Protein AF-A0A536G7E1-F1 (afdb_monomer)

Nearest PDB structures (foldseek):
  6iz2-assembly1_A  TM=8.019E-01  e=1.201E-03  Deinococcus radiodurans R1 = ATCC 13939 = DSM 20539
  3dka-assembly1_B  TM=7.300E-01  e=1.815E-03  Bacillus subtilis
  3gor-assembly2_D  TM=8.220E-01  e=5.362E-03  Geobacillus stearothermophilus
  3dka-assembly1_A  TM=7.395E-01  e=2.742E-03  Bacillus subtilis
  2qe9-assembly1_B  TM=7.451E-01  e=4.593E-03  Bacillus subtilis

Radius of gyration: 16.48 Å; Cα contacts (8 Å, |Δi|>4): 192; chains: 1; bounding box: 41×28×44 Å

Sequence (165 aa):
MNSIVDGYLDETYFALYQQLRDQLMDSLEDADLESRLGGETETLGALCREVGEIEHTYVESLRTFRQDFGYRNSEPVLELSVAALKAWYSDLDRALTAAIEALSEKDIEGRRIVRSDFDESFFSPLPKEQLDTYREALLIFYGKVSVYLKSMGKTRSKEWRDWIG

Solvent-accessible surface area (backbone atoms only — not comparable to full-atom values): 9233 Å² total; per-residue (Å²): 122,42,66,54,82,78,42,45,44,67,79,66,46,47,68,57,58,57,48,53,54,53,57,50,53,74,71,54,53,44,75,55,21,71,41,60,88,54,87,90,54,62,33,46,11,51,53,53,42,51,54,52,40,51,49,48,28,53,30,46,18,62,68,68,35,44,33,52,89,82,66,74,82,86,63,71,56,39,36,55,27,54,68,51,38,52,54,51,48,55,54,45,53,53,49,34,52,52,29,57,70,70,44,48,48,68,42,48,78,68,45,52,28,37,33,73,91,48,57,63,92,77,53,44,45,36,54,64,59,46,50,55,52,50,53,50,53,51,52,53,49,51,53,57,48,51,52,55,37,58,75,72,67,55,87,71,56,70,64,52,46,74,75,72,100

pLDDT: mean 95.42, std 4.08, range [78.0, 98.69]

Foldseek 3Di:
DQVCVVPVCVVVVLVVLLVLVVLVLVLDDLVLLQDDPDDPGDGVLVLLQLLLLVLQQLLVCLQPLEGDSPDHDPDPCSSRGSVVSVVSSVVSVVSNVVSSVPDDNCQQVPPWRAYPVDDSVPDTDHNSVSSVVSSVVSLVSLLVVVVSCVVVVGDHDPSSVVPND

Mean predicted aligned error: 3.03 Å

Secondary structure (DSSP, 8-state):
--TIIIIIHHHTTHHHHHHHHHHHHHH--GGGGG---STTPPPHHHHHHHHHHHHHHHHHHHHHSEE-TT-----GGGGT-HHHHHHHHHHHHHHHHHHHHT--HHHHHH-PPEETTS-TTT----HHHHHHHHHHHHHHHHHHHHHHHHHTT----HHHHHHT-

Structure (mmCIF, N/CA/C/O backbone):
data_AF-A0A536G7E1-F1
#
_entry.id   AF-A0A536G7E1-F1
#
loop_
_atom_site.group_PDB
_atom_site.id
_atom_site.type_symbol
_atom_site.label_atom_id
_atom_site.label_alt_id
_atom_site.label_comp_id
_atom_site.label_asym_id
_atom_site.label_entity_id
_atom_site.label_seq_id
_atom_site.pdbx_PDB_ins_code
_atom_site.Cartn_x
_atom_site.Cartn_y
_atom_site.Cartn_z
_atom_site.occupancy
_atom_site.B_iso_or_equiv
_atom_site.auth_seq_id
_atom_site.auth_comp_id
_atom_site.auth_asym_id
_atom_site.auth_atom_id
_atom_site.pdbx_PDB_model_num
ATOM 1 N N . MET A 1 1 ? 20.753 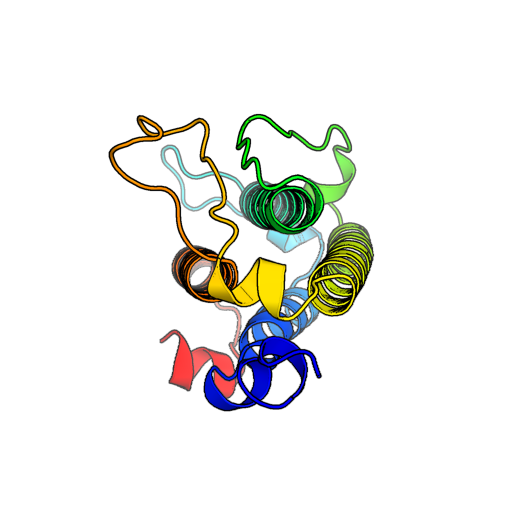-6.142 -14.560 1.00 78.00 1 MET A N 1
ATOM 2 C CA . MET A 1 1 ? 20.797 -5.693 -13.159 1.00 78.00 1 MET A CA 1
ATOM 3 C C . MET A 1 1 ? 19.629 -4.737 -13.030 1.00 78.00 1 MET A C 1
ATOM 5 O O . MET A 1 1 ? 19.464 -3.965 -13.964 1.00 78.00 1 MET A O 1
ATOM 9 N N . ASN A 1 2 ? 18.743 -4.950 -12.063 1.00 94.44 2 ASN A N 1
ATOM 10 C CA . ASN A 1 2 ? 17.479 -4.225 -11.935 1.00 94.44 2 ASN A CA 1
ATOM 11 C C . ASN A 1 2 ? 17.698 -3.175 -10.849 1.00 94.44 2 ASN A C 1
ATOM 13 O O . ASN A 1 2 ? 17.683 -3.492 -9.661 1.00 94.44 2 ASN A O 1
ATOM 17 N N . SER A 1 3 ? 17.912 -1.925 -11.255 1.00 94.75 3 SER A N 1
ATOM 18 C CA . SER A 1 3 ? 18.322 -0.863 -10.334 1.00 94.75 3 SER A CA 1
ATOM 19 C C . SER A 1 3 ? 17.280 -0.516 -9.268 1.00 94.75 3 SER A C 1
ATOM 21 O O . SER A 1 3 ? 17.598 0.221 -8.334 1.00 94.75 3 SER A O 1
ATOM 23 N N . ILE A 1 4 ? 16.047 -1.029 -9.378 1.00 94.88 4 ILE A N 1
ATOM 24 C CA . ILE A 1 4 ? 15.062 -0.932 -8.302 1.00 94.88 4 ILE A CA 1
ATOM 25 C C . ILE A 1 4 ? 15.408 -1.923 -7.186 1.00 94.88 4 ILE A C 1
ATOM 27 O O . ILE A 1 4 ? 15.549 -1.526 -6.030 1.00 94.88 4 ILE A O 1
ATOM 31 N N . VAL A 1 5 ? 15.583 -3.194 -7.547 1.00 94.31 5 VAL A N 1
ATOM 32 C CA . VAL A 1 5 ? 15.910 -4.280 -6.610 1.00 94.31 5 VAL A CA 1
ATOM 33 C C . VAL A 1 5 ? 17.298 -4.094 -5.999 1.00 94.31 5 VAL A C 1
ATOM 35 O O . VAL A 1 5 ? 17.479 -4.332 -4.811 1.00 94.31 5 VAL A O 1
ATOM 38 N N . ASP A 1 6 ? 18.269 -3.628 -6.785 1.00 90.75 6 ASP A N 1
ATOM 39 C CA . ASP A 1 6 ? 19.676 -3.576 -6.372 1.00 90.75 6 ASP A CA 1
ATOM 40 C C . ASP A 1 6 ? 20.022 -2.423 -5.405 1.00 90.75 6 ASP A C 1
ATOM 42 O O . ASP A 1 6 ? 21.161 -2.337 -4.947 1.00 90.75 6 ASP A O 1
ATOM 46 N N . GLY A 1 7 ? 19.076 -1.533 -5.079 1.00 93.31 7 GLY A N 1
ATOM 47 C CA . GLY A 1 7 ? 19.326 -0.501 -4.065 1.00 93.31 7 GLY A CA 1
ATOM 48 C C . GLY A 1 7 ? 18.190 0.484 -3.813 1.00 93.31 7 GLY A C 1
ATOM 49 O O . GLY A 1 7 ? 18.013 0.928 -2.682 1.00 93.31 7 GLY A O 1
ATOM 50 N N . TYR A 1 8 ? 17.370 0.798 -4.817 1.00 94.81 8 TYR A N 1
ATOM 51 C CA . TYR A 1 8 ? 16.334 1.827 -4.668 1.00 94.81 8 TYR A CA 1
ATOM 52 C C . TYR A 1 8 ? 15.307 1.499 -3.572 1.00 94.81 8 TYR A C 1
ATOM 54 O O . TYR A 1 8 ? 14.913 2.390 -2.821 1.00 94.81 8 TYR A O 1
ATOM 62 N N . LEU A 1 9 ? 14.872 0.237 -3.450 1.00 94.50 9 LEU A N 1
ATOM 63 C CA . LEU A 1 9 ? 13.919 -0.167 -2.403 1.00 94.50 9 LEU A CA 1
ATOM 64 C C . LEU A 1 9 ? 14.477 0.062 -0.991 1.00 94.50 9 LEU A C 1
ATOM 66 O O . LEU A 1 9 ? 13.742 0.514 -0.111 1.00 94.50 9 LEU A O 1
ATOM 70 N N . ASP A 1 10 ? 15.771 -0.189 -0.794 1.00 94.75 10 ASP A N 1
ATOM 71 C CA . ASP A 1 10 ? 16.453 0.035 0.482 1.00 94.75 10 ASP A CA 1
ATOM 72 C C . ASP A 1 10 ? 16.638 1.533 0.756 1.00 94.75 10 ASP A C 1
ATOM 74 O O . ASP A 1 10 ? 16.298 2.014 1.838 1.00 94.75 10 ASP A O 1
ATOM 78 N N . GLU A 1 11 ? 17.107 2.296 -0.237 1.00 95.12 11 GLU A N 1
ATOM 79 C CA . GLU A 1 11 ? 17.309 3.751 -0.143 1.00 95.12 11 GLU A CA 1
ATOM 80 C C . GLU A 1 11 ? 16.014 4.506 0.181 1.00 95.12 11 GLU A C 1
ATOM 82 O O . GLU A 1 11 ? 16.026 5.533 0.863 1.00 95.12 11 GLU A O 1
ATOM 87 N N . THR A 1 12 ? 14.887 3.987 -0.303 1.00 93.19 12 THR A N 1
ATOM 88 C CA . THR A 1 12 ? 13.556 4.568 -0.102 1.00 93.19 12 THR A CA 1
ATOM 89 C C . THR A 1 12 ? 12.806 3.989 1.090 1.00 93.19 12 THR A C 1
ATOM 91 O O . THR A 1 12 ? 11.680 4.428 1.344 1.00 93.19 12 THR A O 1
ATOM 94 N N . TYR A 1 13 ? 13.414 3.053 1.831 1.00 93.75 13 TYR A N 1
ATOM 95 C CA . TYR A 1 13 ? 12.807 2.338 2.957 1.00 93.75 13 TYR A CA 1
ATOM 96 C C . TYR A 1 13 ? 11.479 1.660 2.594 1.00 93.75 13 TYR A C 1
ATOM 98 O O . TYR A 1 13 ? 10.581 1.550 3.429 1.00 93.75 13 TYR A O 1
ATOM 106 N N . PHE A 1 14 ? 11.329 1.223 1.344 1.00 93.69 14 PHE A N 1
ATOM 107 C CA . PHE A 1 14 ? 10.045 0.824 0.773 1.00 93.69 14 PHE A CA 1
ATOM 108 C C . PHE A 1 14 ? 9.354 -0.278 1.588 1.00 93.69 14 PHE A C 1
ATOM 110 O O . PHE A 1 14 ? 8.198 -0.134 1.989 1.00 93.69 14 PHE A O 1
ATOM 117 N N . ALA A 1 15 ? 10.098 -1.333 1.928 1.00 92.75 15 ALA A N 1
ATOM 118 C CA . ALA A 1 15 ? 9.591 -2.455 2.716 1.00 92.75 15 ALA A CA 1
ATOM 119 C C . ALA A 1 15 ? 9.128 -2.043 4.127 1.00 92.75 15 ALA A C 1
ATOM 121 O O . ALA A 1 15 ? 8.216 -2.657 4.680 1.00 92.75 15 ALA A O 1
ATOM 122 N N . LEU A 1 16 ? 9.699 -0.978 4.709 1.00 93.56 16 LEU A N 1
ATOM 123 C CA . LEU A 1 16 ? 9.263 -0.483 6.019 1.00 93.56 16 LEU A CA 1
ATOM 124 C C . LEU A 1 16 ? 7.860 0.125 5.952 1.00 93.56 16 LEU A C 1
ATOM 126 O O . LEU A 1 16 ? 7.101 0.008 6.913 1.00 93.56 16 LEU A O 1
ATOM 130 N N . TYR A 1 17 ? 7.469 0.714 4.818 1.00 93.31 17 TYR A N 1
ATOM 131 C CA . TYR A 1 17 ? 6.099 1.189 4.642 1.00 93.31 17 TYR A CA 1
ATOM 132 C C . TYR A 1 17 ? 5.110 0.031 4.587 1.00 93.31 17 TYR A C 1
ATOM 134 O O . TYR A 1 17 ? 4.086 0.124 5.251 1.00 93.31 17 TYR A O 1
ATOM 142 N N . GLN A 1 18 ? 5.405 -1.070 3.892 1.00 93.25 18 GLN A N 1
ATOM 143 C CA . GLN A 1 18 ? 4.554 -2.272 3.924 1.00 93.25 18 GLN A CA 1
ATOM 144 C C . GLN A 1 18 ? 4.487 -2.869 5.339 1.00 93.25 18 GLN A C 1
ATOM 146 O O . GLN A 1 18 ? 3.404 -3.174 5.836 1.00 93.25 18 GLN A O 1
ATOM 151 N N . GLN A 1 19 ? 5.612 -2.891 6.058 1.00 94.75 19 GLN A N 1
ATOM 152 C CA . GLN A 1 19 ? 5.655 -3.354 7.445 1.00 94.75 19 GLN A CA 1
ATOM 153 C C . GLN A 1 19 ? 4.764 -2.522 8.387 1.00 94.75 19 GLN A C 1
ATOM 155 O O . GLN A 1 19 ? 4.195 -3.066 9.334 1.00 94.75 19 GLN A O 1
ATOM 160 N N . LEU A 1 20 ? 4.599 -1.212 8.155 1.00 95.88 20 LEU A N 1
ATOM 161 C CA . LEU A 1 20 ? 3.657 -0.403 8.938 1.00 95.88 20 LEU A CA 1
ATOM 162 C C . LEU A 1 20 ? 2.213 -0.903 8.772 1.00 95.88 20 LEU A C 1
ATOM 164 O O . LEU A 1 20 ? 1.476 -0.933 9.759 1.00 95.88 20 LEU A O 1
ATOM 168 N N . ARG A 1 21 ? 1.811 -1.351 7.575 1.00 95.81 21 ARG A N 1
ATOM 169 C CA . ARG A 1 21 ? 0.490 -1.960 7.348 1.00 95.81 21 ARG A CA 1
ATOM 170 C C . ARG A 1 21 ? 0.339 -3.284 8.090 1.00 95.81 21 ARG A C 1
ATOM 172 O O . ARG A 1 21 ? -0.712 -3.507 8.684 1.00 95.81 21 ARG A O 1
ATOM 179 N N . ASP A 1 22 ? 1.379 -4.110 8.138 1.00 95.50 22 ASP A N 1
ATOM 180 C CA . ASP A 1 22 ? 1.355 -5.355 8.916 1.00 95.50 22 ASP A CA 1
ATOM 181 C C . ASP A 1 22 ? 1.191 -5.082 10.415 1.00 95.50 22 ASP A C 1
ATOM 183 O O . ASP A 1 22 ? 0.313 -5.654 11.060 1.00 95.50 22 ASP A O 1
ATOM 187 N N . GLN A 1 23 ? 1.963 -4.131 10.956 1.00 95.44 23 GLN A N 1
ATOM 188 C CA . GLN A 1 23 ? 1.843 -3.703 12.355 1.00 95.44 23 GLN A CA 1
ATOM 189 C C . GLN A 1 23 ? 0.446 -3.164 12.678 1.00 95.44 23 GLN A C 1
ATOM 191 O O . GLN A 1 23 ? -0.065 -3.382 13.777 1.00 95.44 23 GLN A O 1
ATOM 196 N N . LEU A 1 24 ? -0.172 -2.450 11.732 1.00 95.56 24 LEU A N 1
ATOM 197 C CA . LEU A 1 24 ? -1.555 -2.016 11.865 1.00 95.56 24 LEU A CA 1
ATOM 198 C C . LEU A 1 24 ? -2.483 -3.222 11.961 1.00 95.56 24 LEU A C 1
ATOM 200 O O . LEU A 1 24 ? -3.241 -3.299 12.923 1.00 95.56 24 LEU A O 1
ATOM 204 N N . MET A 1 25 ? -2.418 -4.155 11.010 1.00 97.00 25 MET A N 1
ATOM 205 C CA . MET A 1 25 ? -3.288 -5.334 11.007 1.00 97.00 25 MET A CA 1
ATOM 206 C C . MET A 1 25 ? -3.130 -6.172 12.280 1.00 97.00 25 MET A C 1
ATOM 208 O O . MET A 1 25 ? -4.122 -6.658 12.806 1.00 97.00 25 MET A O 1
ATOM 212 N N . ASP A 1 26 ? -1.919 -6.282 12.826 1.00 95.62 26 ASP A N 1
ATOM 213 C CA . ASP A 1 26 ? -1.662 -6.977 14.095 1.00 95.62 26 ASP A CA 1
ATOM 214 C C . ASP A 1 26 ? -2.276 -6.284 15.326 1.00 95.62 26 ASP A C 1
ATOM 216 O O . ASP A 1 26 ? -2.426 -6.909 16.376 1.00 95.62 26 ASP A O 1
ATOM 220 N N . SER A 1 27 ? -2.632 -5.000 15.220 1.00 94.56 27 SER A N 1
ATOM 221 C CA . SER A 1 27 ? -3.252 -4.222 16.305 1.00 94.56 27 SER A CA 1
ATOM 222 C C . SER A 1 27 ? -4.787 -4.197 16.268 1.00 94.56 27 SER A C 1
ATOM 224 O O . SER A 1 27 ? -5.425 -3.733 17.226 1.00 94.56 27 SER A O 1
ATOM 226 N N . LEU A 1 28 ? -5.374 -4.663 15.162 1.00 97.25 28 LEU A N 1
ATOM 227 C CA . LEU A 1 28 ? -6.811 -4.637 14.917 1.00 97.25 28 LEU A CA 1
ATOM 228 C C . LEU A 1 28 ? -7.465 -5.9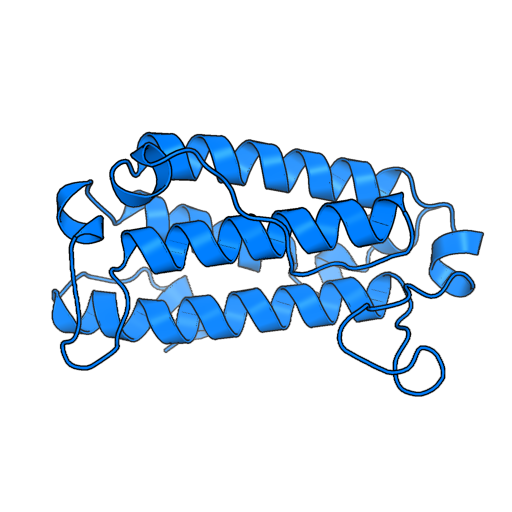82 15.237 1.00 97.25 28 LEU A C 1
ATOM 230 O O . LEU A 1 28 ? -6.894 -7.053 15.048 1.00 97.25 28 LEU A O 1
ATOM 234 N N . GLU A 1 29 ? -8.712 -5.894 15.670 1.00 97.94 29 GLU A N 1
ATOM 235 C CA . GLU A 1 29 ? -9.674 -6.986 15.752 1.00 97.94 29 GLU A CA 1
ATOM 236 C C . GLU A 1 29 ? -10.757 -6.771 14.684 1.00 97.94 29 GLU A C 1
ATOM 238 O O . GLU A 1 29 ? -10.978 -5.643 14.241 1.00 97.94 29 GLU A O 1
ATOM 243 N N . ASP A 1 30 ? -11.478 -7.825 14.291 1.00 98.62 30 ASP A N 1
ATOM 244 C CA . ASP A 1 30 ? -12.528 -7.726 13.260 1.00 98.62 30 ASP A CA 1
ATOM 245 C C . ASP A 1 30 ? -13.587 -6.658 13.604 1.00 98.62 30 ASP A C 1
ATOM 247 O O . ASP A 1 30 ? -14.034 -5.919 12.730 1.00 98.62 30 ASP A O 1
ATOM 251 N N . ALA A 1 31 ? -13.922 -6.499 14.890 1.00 98.12 31 ALA A N 1
ATOM 252 C CA . ALA A 1 31 ? -14.862 -5.476 15.356 1.00 98.12 31 ALA A CA 1
ATOM 253 C C . ALA A 1 31 ? -14.365 -4.034 15.133 1.00 98.12 31 ALA A C 1
ATOM 255 O O . ALA A 1 31 ? -15.176 -3.123 14.971 1.00 98.12 31 ALA A O 1
ATOM 256 N N . ASP A 1 32 ? -13.048 -3.805 15.092 1.00 98.25 32 ASP A N 1
ATOM 257 C CA . ASP A 1 32 ? -12.498 -2.471 14.836 1.00 98.25 32 ASP A CA 1
ATOM 258 C C . ASP A 1 32 ? -12.787 -2.016 13.399 1.00 98.25 32 ASP A C 1
ATOM 260 O O . ASP A 1 32 ? -12.901 -0.813 13.151 1.00 98.25 32 ASP A O 1
ATOM 264 N N . LEU A 1 33 ? -12.937 -2.955 12.456 1.00 98.44 33 LEU A N 1
ATOM 265 C CA . LEU A 1 33 ? -13.173 -2.662 11.041 1.00 98.44 33 LEU A CA 1
ATOM 266 C C . LEU A 1 33 ? -14.523 -1.974 10.802 1.00 98.44 33 LEU A C 1
ATOM 268 O O . LEU A 1 33 ? -14.644 -1.187 9.865 1.00 98.44 33 LEU A O 1
ATOM 272 N N . GLU A 1 34 ? -15.505 -2.182 11.680 1.00 97.31 34 GLU A N 1
ATOM 273 C CA . GLU A 1 34 ? -16.814 -1.516 11.620 1.00 97.31 34 GLU A CA 1
ATOM 274 C C . GLU A 1 34 ? -16.764 -0.047 12.082 1.00 97.31 34 GLU A C 1
ATOM 276 O O . GLU A 1 34 ? -17.726 0.705 11.897 1.00 97.31 34 GLU A O 1
ATOM 281 N N . SER A 1 35 ? -15.646 0.389 12.672 1.00 97.44 35 SER A N 1
ATOM 282 C CA . SER A 1 35 ? -15.505 1.735 13.226 1.00 97.44 35 SER A CA 1
ATOM 283 C C . SER A 1 35 ? -15.667 2.814 12.164 1.00 97.44 35 SER A C 1
ATOM 285 O O . SER A 1 35 ? -15.087 2.738 11.081 1.00 97.44 35 SER A O 1
ATOM 287 N N . ARG A 1 36 ? -16.403 3.873 12.518 1.00 96.56 36 ARG A N 1
ATOM 288 C CA . ARG A 1 36 ? -16.668 5.047 11.678 1.00 96.56 36 ARG A CA 1
ATOM 289 C C . ARG A 1 36 ? -16.494 6.322 12.498 1.00 96.56 36 ARG A C 1
ATOM 291 O O . ARG A 1 36 ? -16.943 6.391 13.638 1.00 96.56 36 ARG A O 1
ATOM 298 N N . LEU A 1 37 ? -15.905 7.357 11.903 1.00 94.62 37 LEU A N 1
ATOM 299 C CA . LEU A 1 37 ? -15.649 8.642 12.571 1.00 94.62 37 LEU A CA 1
ATOM 300 C C . LEU A 1 37 ? -16.823 9.637 12.465 1.00 94.62 37 LEU A C 1
ATOM 302 O O . LEU A 1 37 ? -16.705 10.792 12.870 1.00 94.62 37 LEU A O 1
ATOM 306 N N . GLY A 1 38 ? -17.965 9.192 11.931 1.00 91.06 38 GLY A N 1
ATOM 307 C CA . GLY A 1 38 ? -19.133 10.026 11.639 1.00 91.06 38 GLY A CA 1
ATOM 308 C C . GLY A 1 38 ? -19.022 10.782 10.309 1.00 91.06 38 GLY A C 1
ATOM 309 O O . GLY A 1 38 ? -18.035 10.666 9.583 1.00 91.06 38 GLY A O 1
ATOM 310 N N . GLY A 1 39 ? -20.061 11.544 9.960 1.00 91.00 39 GLY A N 1
ATOM 311 C CA . GLY A 1 39 ? -20.143 12.230 8.665 1.00 91.00 39 GLY A CA 1
ATOM 312 C C . GLY A 1 39 ? -20.090 11.260 7.478 1.00 91.00 39 GLY A C 1
ATOM 313 O O . GLY A 1 39 ? -20.608 10.148 7.553 1.00 91.00 39 GLY A O 1
ATOM 314 N N . GLU A 1 40 ? -19.436 11.681 6.398 1.00 91.56 40 GLU A N 1
ATOM 315 C CA . GLU A 1 40 ? -19.251 10.888 5.172 1.00 91.56 40 GLU A CA 1
ATOM 316 C C . GLU A 1 40 ? -18.030 9.953 5.235 1.00 91.56 40 GLU A C 1
ATOM 318 O O . GLU A 1 40 ? -17.616 9.410 4.220 1.00 91.56 40 GLU A O 1
ATOM 323 N N . THR A 1 41 ? -17.425 9.752 6.412 1.00 94.06 41 THR A N 1
ATOM 324 C CA . THR A 1 41 ? -16.261 8.858 6.535 1.00 94.06 41 THR A CA 1
ATOM 325 C C . THR A 1 41 ? -16.647 7.414 6.247 1.00 94.06 41 THR A C 1
ATOM 327 O O . THR A 1 41 ? -17.740 6.987 6.609 1.00 94.06 41 THR A O 1
ATOM 330 N N . GLU A 1 42 ? -15.769 6.653 5.609 1.00 95.12 42 GLU A N 1
ATOM 331 C CA . GLU A 1 42 ? -15.966 5.216 5.417 1.00 95.12 42 GLU A CA 1
ATOM 332 C C . GLU A 1 42 ? -15.738 4.445 6.728 1.00 95.12 42 GLU A C 1
ATOM 334 O O . GLU A 1 42 ? -15.284 5.004 7.735 1.00 95.12 42 GLU A O 1
ATOM 339 N N . THR A 1 43 ? -16.065 3.156 6.749 1.00 97.94 43 THR A N 1
ATOM 340 C CA . THR A 1 43 ? -15.614 2.282 7.842 1.00 97.94 43 THR A CA 1
ATOM 341 C C . THR A 1 43 ? -14.096 2.077 7.760 1.00 97.94 43 THR A C 1
ATOM 343 O O . THR A 1 43 ? -13.488 2.259 6.700 1.00 97.94 43 THR A O 1
ATOM 346 N N . LEU A 1 44 ? -13.456 1.690 8.867 1.00 98.38 44 LEU A N 1
ATOM 347 C CA . LEU A 1 44 ? -12.032 1.336 8.844 1.00 98.38 44 LEU A CA 1
ATOM 348 C C . LEU A 1 44 ? -11.768 0.165 7.881 1.00 98.38 44 LEU A C 1
ATOM 350 O O . LEU A 1 44 ? -10.794 0.200 7.134 1.00 98.38 44 LEU A O 1
ATOM 354 N N . GLY A 1 45 ? -12.661 -0.826 7.845 1.00 98.38 45 GLY A N 1
ATOM 355 C CA . GLY A 1 45 ? -12.600 -1.956 6.918 1.00 98.38 45 GLY A CA 1
ATOM 356 C C . GLY A 1 45 ? -12.675 -1.539 5.451 1.00 98.38 45 GLY A C 1
ATOM 357 O O . GLY A 1 45 ? -11.856 -1.988 4.651 1.00 98.38 45 GLY A O 1
ATOM 358 N N . ALA A 1 46 ? -13.586 -0.630 5.097 1.00 98.12 46 ALA A N 1
ATOM 359 C CA . ALA A 1 46 ? -13.680 -0.081 3.745 1.00 98.12 46 ALA A CA 1
ATOM 360 C C . ALA A 1 46 ? -12.412 0.688 3.348 1.00 98.12 46 ALA A C 1
ATOM 362 O O . ALA A 1 46 ? -11.905 0.502 2.242 1.00 98.12 46 ALA A O 1
ATOM 363 N N . LEU A 1 47 ? -11.847 1.479 4.268 1.00 97.88 47 LEU A N 1
ATOM 364 C CA . LEU A 1 47 ? -10.584 2.185 4.047 1.00 97.88 47 LEU A CA 1
ATOM 365 C C . LEU A 1 47 ? -9.401 1.214 3.868 1.00 97.88 47 LEU A C 1
ATOM 367 O O . LEU A 1 47 ? -8.517 1.452 3.046 1.00 97.88 47 LEU A O 1
ATOM 371 N N . CYS A 1 48 ? -9.376 0.110 4.617 1.00 98.50 48 CYS A N 1
ATOM 372 C CA . CYS A 1 48 ? -8.412 -0.966 4.410 1.00 98.50 48 CYS A CA 1
ATOM 373 C C . CYS A 1 48 ? -8.603 -1.627 3.037 1.00 98.50 48 CYS A C 1
ATOM 375 O O . CYS A 1 48 ? -7.641 -1.779 2.288 1.00 98.50 48 CYS A O 1
ATOM 377 N N . ARG A 1 49 ? -9.836 -1.946 2.630 1.00 98.56 49 ARG A N 1
ATOM 378 C CA . ARG A 1 49 ? -10.054 -2.488 1.284 1.00 98.56 49 ARG A CA 1
ATOM 379 C C . ARG A 1 49 ? -9.550 -1.527 0.201 1.00 98.56 49 ARG A C 1
ATOM 381 O O . ARG A 1 49 ? -8.854 -1.967 -0.710 1.00 98.56 49 ARG A O 1
ATOM 388 N N . GLU A 1 50 ? -9.842 -0.233 0.331 1.00 98.12 50 GLU A N 1
ATOM 389 C CA . GLU A 1 50 ? -9.405 0.812 -0.606 1.00 98.12 50 GLU A CA 1
ATOM 390 C C . GLU A 1 50 ? -7.883 0.793 -0.816 1.00 98.12 50 GLU A C 1
ATOM 392 O O . GLU A 1 50 ? -7.432 0.815 -1.959 1.00 98.12 50 GLU A O 1
ATOM 397 N N . VAL A 1 51 ? -7.068 0.689 0.246 1.00 98.19 51 VAL A N 1
ATOM 398 C CA . VAL A 1 51 ? -5.603 0.676 0.070 1.00 98.19 51 VAL A CA 1
ATOM 399 C C . VAL A 1 51 ? -5.102 -0.586 -0.642 1.00 98.19 51 VAL A C 1
ATOM 401 O O . VAL A 1 51 ? -4.139 -0.507 -1.403 1.00 98.19 51 VAL A O 1
ATOM 404 N N . GLY A 1 52 ? -5.768 -1.731 -0.462 1.00 98.38 52 GLY A N 1
ATOM 405 C CA . GLY A 1 52 ? -5.455 -2.952 -1.214 1.00 98.38 52 GLY A CA 1
ATOM 406 C C . GLY A 1 52 ? -5.842 -2.849 -2.692 1.00 98.38 52 GLY A C 1
ATOM 407 O O . GLY A 1 52 ? -5.093 -3.283 -3.566 1.00 98.38 52 GLY A O 1
ATOM 408 N N . GLU A 1 53 ? -6.971 -2.206 -3.002 1.00 98.56 53 GLU A N 1
ATOM 409 C CA . GLU A 1 53 ? -7.349 -1.905 -4.388 1.00 98.56 53 GLU A CA 1
ATOM 410 C C . GLU A 1 53 ? -6.340 -0.954 -5.031 1.00 98.56 53 GLU A C 1
ATOM 412 O O . GLU A 1 53 ? -5.914 -1.185 -6.160 1.00 98.56 53 GLU A O 1
ATOM 417 N N . ILE A 1 54 ? -5.908 0.077 -4.299 1.00 98.06 54 ILE A N 1
ATOM 418 C CA . ILE A 1 54 ? -4.854 0.989 -4.743 1.00 98.06 54 ILE A CA 1
ATOM 419 C C . ILE A 1 54 ? -3.579 0.198 -5.047 1.00 98.06 54 ILE A C 1
ATOM 421 O O . ILE A 1 54 ? -3.067 0.305 -6.158 1.00 98.06 54 ILE A O 1
ATOM 425 N N . GLU A 1 55 ? -3.089 -0.638 -4.133 1.00 98.44 55 GLU A N 1
ATOM 426 C CA . GLU A 1 55 ? -1.896 -1.454 -4.381 1.00 98.44 55 GLU A CA 1
ATOM 427 C C . GLU A 1 55 ? -2.037 -2.346 -5.618 1.00 98.44 55 GLU A C 1
ATOM 429 O O . GLU A 1 55 ? -1.146 -2.337 -6.468 1.00 98.44 55 GLU A O 1
ATOM 434 N N . HIS A 1 56 ? -3.167 -3.042 -5.783 1.00 98.56 56 HIS A N 1
ATOM 435 C CA . HIS A 1 56 ? -3.443 -3.835 -6.986 1.00 98.56 56 HIS A CA 1
ATOM 436 C C . HIS A 1 56 ? -3.233 -3.005 -8.256 1.00 98.56 56 HIS A C 1
ATOM 438 O O . HIS A 1 56 ? -2.605 -3.449 -9.218 1.00 98.56 56 HIS A O 1
ATOM 444 N N . THR A 1 57 ? -3.747 -1.778 -8.268 1.00 97.81 57 THR A N 1
ATOM 445 C CA . THR A 1 57 ? -3.646 -0.910 -9.441 1.00 97.81 57 THR A CA 1
ATOM 446 C C . THR A 1 57 ? -2.184 -0.533 -9.740 1.00 97.81 57 THR A C 1
ATOM 448 O O . THR A 1 57 ? -1.784 -0.526 -10.905 1.00 97.81 57 THR A O 1
ATOM 451 N N . TYR A 1 58 ? -1.353 -0.335 -8.708 1.00 98.19 58 TYR A N 1
ATOM 452 C CA . TYR A 1 58 ? 0.086 -0.099 -8.860 1.00 98.19 58 TYR A CA 1
ATOM 453 C C . TYR A 1 58 ? 0.842 -1.344 -9.343 1.00 98.19 58 TYR A C 1
ATOM 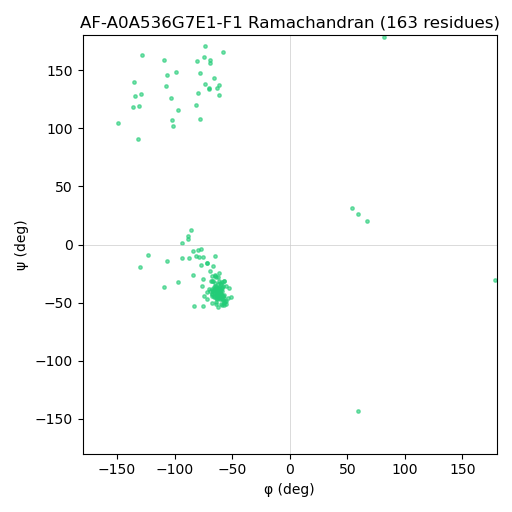455 O O . TYR A 1 58 ? 1.687 -1.219 -10.234 1.00 98.19 58 TYR A O 1
ATOM 463 N N . VAL A 1 59 ? 0.505 -2.538 -8.842 1.00 98.69 59 VAL A N 1
ATOM 464 C CA . VAL A 1 59 ? 1.044 -3.817 -9.344 1.00 98.69 59 VAL A CA 1
ATOM 465 C C . VAL A 1 59 ? 0.801 -3.947 -10.847 1.00 98.69 59 VAL A C 1
ATOM 467 O O . VAL A 1 59 ? 1.732 -4.184 -11.621 1.00 98.69 59 VAL A O 1
ATOM 470 N N . GLU A 1 60 ? -0.443 -3.746 -11.278 1.00 98.44 60 GLU A N 1
ATOM 471 C CA . GLU A 1 60 ? -0.815 -3.850 -12.689 1.00 98.44 60 GLU A CA 1
ATOM 472 C C . GLU A 1 60 ? -0.168 -2.755 -13.541 1.00 98.44 60 GLU A C 1
ATOM 474 O O . GLU A 1 60 ? 0.201 -3.006 -14.693 1.00 98.44 60 GLU A O 1
ATOM 479 N N . SER A 1 61 ? 0.073 -1.571 -12.973 1.00 98.06 61 SER A N 1
ATOM 480 C CA . SER A 1 61 ? 0.767 -0.492 -13.676 1.00 98.06 61 SER A CA 1
ATOM 481 C C . SER A 1 61 ? 2.208 -0.835 -14.035 1.00 98.06 61 SER A C 1
ATOM 483 O O . SER A 1 61 ? 2.650 -0.504 -15.132 1.00 98.06 61 SER A O 1
ATOM 485 N N . LEU A 1 62 ? 2.921 -1.566 -13.176 1.00 98.38 62 LEU A N 1
ATOM 486 C CA . LEU A 1 62 ? 4.293 -1.999 -13.454 1.00 98.38 62 LEU A CA 1
ATOM 487 C C . LEU A 1 62 ? 4.333 -3.152 -14.464 1.00 98.38 62 LEU A C 1
ATOM 489 O O . LEU A 1 62 ? 5.272 -3.261 -15.248 1.00 98.38 62 LEU A O 1
ATOM 493 N N . ARG A 1 63 ? 3.290 -3.989 -14.498 1.00 98.31 63 ARG A N 1
ATOM 494 C CA . ARG A 1 63 ? 3.165 -5.090 -15.468 1.00 98.31 63 ARG A CA 1
ATOM 495 C C . ARG A 1 63 ? 2.804 -4.598 -16.864 1.00 98.31 63 ARG A C 1
ATOM 497 O O . ARG A 1 63 ? 3.343 -5.072 -17.864 1.00 98.31 63 ARG A O 1
ATOM 504 N N . THR A 1 64 ? 1.857 -3.670 -16.940 1.00 97.69 64 THR A N 1
ATOM 505 C CA . THR A 1 64 ? 1.206 -3.282 -18.199 1.00 97.69 64 THR A CA 1
ATOM 506 C C . THR A 1 64 ? 1.645 -1.914 -18.711 1.00 97.69 64 THR A C 1
ATOM 508 O O . THR A 1 64 ? 1.422 -1.603 -19.882 1.00 97.69 64 THR A O 1
ATOM 511 N N . PHE A 1 65 ? 2.301 -1.110 -17.868 1.00 97.31 65 PHE A N 1
ATOM 512 C CA . PHE A 1 65 ? 2.607 0.303 -18.106 1.00 97.31 65 PHE A CA 1
ATOM 513 C C . PHE A 1 65 ? 1.355 1.156 -18.325 1.00 97.31 65 PHE A C 1
ATOM 515 O O . PHE A 1 65 ? 1.400 2.197 -18.985 1.00 97.31 65 PHE A O 1
ATOM 522 N N . ARG A 1 66 ? 0.228 0.706 -17.761 1.00 95.81 66 ARG A N 1
ATOM 523 C CA . ARG A 1 66 ? -1.041 1.424 -17.713 1.00 95.81 66 ARG A CA 1
ATOM 524 C C . ARG A 1 66 ? -1.626 1.330 -16.310 1.00 95.81 66 ARG A C 1
ATOM 526 O O . ARG A 1 66 ? -1.773 0.244 -15.764 1.00 95.81 66 ARG A O 1
ATOM 533 N N . GLN A 1 67 ? -1.963 2.473 -15.742 1.00 95.94 67 GLN A N 1
ATOM 534 C CA . GLN A 1 67 ? -2.571 2.595 -14.426 1.00 95.94 67 GLN A CA 1
ATOM 535 C C . GLN A 1 67 ? -4.066 2.886 -14.594 1.00 95.94 67 GLN A C 1
ATOM 537 O O . GLN A 1 67 ? -4.431 3.851 -15.269 1.00 95.94 67 GLN A O 1
ATOM 542 N N . ASP A 1 68 ? -4.904 2.066 -13.963 1.00 93.31 68 ASP A N 1
ATOM 543 C CA . ASP A 1 68 ? -6.363 2.199 -13.941 1.00 93.31 68 ASP A CA 1
ATOM 544 C C . ASP A 1 68 ? -6.862 2.084 -12.497 1.00 93.31 68 ASP A C 1
ATOM 546 O O . ASP A 1 68 ? -6.660 1.057 -11.857 1.00 93.31 68 ASP A O 1
ATOM 550 N N . PHE A 1 69 ? -7.511 3.134 -11.985 1.00 93.50 69 PHE A N 1
ATOM 551 C CA . PHE A 1 69 ? -8.061 3.199 -10.620 1.00 93.50 69 PHE A CA 1
ATOM 552 C C . PHE A 1 69 ? -9.501 2.659 -10.496 1.00 93.50 69 PHE A C 1
ATOM 554 O O . PHE A 1 69 ? -10.118 2.760 -9.429 1.00 93.50 69 PHE A O 1
ATOM 561 N N . GLY A 1 70 ? -10.057 2.111 -11.580 1.00 94.62 70 GLY A N 1
ATOM 562 C CA . GLY A 1 70 ? -11.406 1.549 -11.642 1.00 94.62 70 GLY A CA 1
ATOM 563 C C . GLY A 1 70 ? -11.550 0.150 -11.038 1.00 94.62 70 GLY A C 1
ATOM 564 O O . GLY A 1 70 ? -12.678 -0.303 -10.851 1.00 94.62 70 GLY A O 1
ATOM 565 N N . TYR A 1 71 ? -10.446 -0.534 -10.717 1.00 95.81 71 TYR A N 1
ATOM 566 C CA . TYR A 1 71 ? -10.489 -1.854 -10.084 1.00 95.81 71 TYR A CA 1
ATOM 567 C C . TYR A 1 71 ? -11.185 -1.799 -8.719 1.00 95.81 71 TYR A C 1
ATOM 569 O O . TYR A 1 71 ? -10.811 -1.007 -7.858 1.00 95.81 71 TYR A O 1
ATOM 577 N N . ARG A 1 72 ? -12.168 -2.681 -8.515 1.00 97.06 72 ARG A N 1
ATOM 578 C CA . ARG A 1 72 ? -12.861 -2.873 -7.238 1.00 97.06 72 ARG A CA 1
ATOM 579 C C . ARG A 1 72 ? -12.859 -4.348 -6.877 1.00 97.06 72 ARG A C 1
ATOM 581 O O . ARG A 1 72 ? -13.251 -5.177 -7.701 1.00 97.06 72 ARG A O 1
ATOM 588 N N . ASN A 1 73 ? -12.447 -4.673 -5.657 1.00 96.62 73 ASN A N 1
ATOM 589 C CA . ASN A 1 73 ? -12.527 -6.038 -5.163 1.00 96.62 73 ASN A CA 1
ATOM 590 C C . ASN A 1 73 ? -13.959 -6.311 -4.675 1.00 96.62 73 ASN A C 1
ATOM 592 O O . ASN A 1 73 ? -14.473 -5.634 -3.785 1.00 96.62 73 ASN A O 1
ATOM 596 N N . SER A 1 74 ? -14.621 -7.301 -5.277 1.00 94.81 74 SER A N 1
ATOM 597 C CA . SER A 1 74 ? -16.016 -7.634 -4.980 1.00 94.81 74 SER A CA 1
ATOM 598 C C . SER A 1 74 ? -16.207 -8.456 -3.705 1.00 94.81 74 SER A C 1
ATOM 600 O O . SER A 1 74 ? -17.348 -8.758 -3.364 1.00 94.81 74 SER A O 1
ATOM 602 N N . GLU A 1 75 ? -15.134 -8.876 -3.031 1.00 96.44 75 GLU A N 1
ATOM 603 C CA . GLU A 1 75 ? -15.218 -9.717 -1.839 1.00 96.44 75 GLU A CA 1
ATOM 604 C C . GLU A 1 75 ? -15.606 -8.893 -0.599 1.00 96.44 75 GLU A C 1
ATOM 606 O O . GLU A 1 75 ? -14.784 -8.141 -0.067 1.00 96.44 75 GLU A O 1
ATOM 611 N N . PRO A 1 76 ? -16.839 -9.040 -0.074 1.00 94.31 76 PRO A N 1
ATOM 612 C CA . PRO A 1 76 ? -17.297 -8.229 1.055 1.00 94.31 76 PRO A CA 1
ATOM 613 C C . PRO A 1 76 ? -16.574 -8.580 2.361 1.00 94.31 76 PRO A C 1
ATOM 615 O O . PRO A 1 76 ? -16.499 -7.755 3.265 1.00 94.31 76 PRO A O 1
ATOM 618 N N . VAL A 1 77 ? -16.015 -9.794 2.463 1.00 97.19 77 VAL A N 1
ATOM 619 C CA . VAL A 1 77 ? -15.288 -10.263 3.654 1.00 97.19 77 VAL A CA 1
ATOM 620 C C . VAL A 1 77 ? -14.056 -9.410 3.965 1.00 97.19 77 VAL A C 1
ATOM 622 O O . VAL A 1 77 ? -13.655 -9.329 5.122 1.00 97.19 77 VAL A O 1
ATOM 625 N N . LEU A 1 78 ? -13.487 -8.730 2.964 1.00 97.75 78 LEU A N 1
ATOM 626 C CA . LEU A 1 78 ? -12.325 -7.860 3.147 1.00 97.75 78 LEU A CA 1
ATOM 627 C C . LEU A 1 78 ? -12.621 -6.663 4.052 1.00 97.75 78 LEU A C 1
ATOM 629 O O . LEU A 1 78 ? -11.728 -6.190 4.737 1.00 97.75 78 LEU A O 1
ATOM 633 N N . GLU A 1 79 ? -13.863 -6.187 4.116 1.00 97.81 79 GLU A N 1
ATOM 634 C CA . GLU A 1 79 ? -14.215 -5.109 5.048 1.00 97.81 79 GLU A CA 1
ATOM 635 C C . GLU A 1 79 ? -14.472 -5.608 6.477 1.00 97.81 79 GLU A C 1
ATOM 637 O O . GLU A 1 79 ? -14.620 -4.796 7.383 1.00 97.81 79 GLU A O 1
ATOM 642 N N . LEU A 1 80 ? -14.552 -6.927 6.681 1.00 98.25 80 LEU A N 1
ATOM 643 C CA . LEU A 1 80 ? -15.069 -7.536 7.911 1.00 98.25 80 LEU A CA 1
ATOM 644 C C . LEU A 1 80 ? -14.076 -8.479 8.598 1.00 98.25 80 LEU A C 1
ATOM 646 O O . LEU A 1 80 ? -14.355 -8.945 9.698 1.00 98.25 80 LEU A O 1
ATOM 650 N N . SER A 1 81 ? -12.946 -8.802 7.962 1.00 98.62 81 SER A N 1
ATOM 651 C CA . SER A 1 81 ? -11.977 -9.750 8.509 1.00 98.62 81 SER A CA 1
ATOM 652 C C . SER A 1 81 ? -10.540 -9.268 8.354 1.00 98.62 81 SER A C 1
ATOM 654 O O . SER A 1 81 ? -10.008 -9.174 7.244 1.00 98.62 81 SER A O 1
ATOM 656 N N . VAL A 1 82 ? -9.870 -9.070 9.489 1.00 98.62 82 VAL A N 1
ATOM 657 C CA . VAL A 1 82 ? -8.438 -8.748 9.554 1.00 98.62 82 VAL A CA 1
ATOM 658 C C . VAL A 1 82 ? -7.618 -9.871 8.920 1.00 98.62 82 VAL A C 1
ATOM 660 O O . VAL A 1 82 ? -6.667 -9.612 8.187 1.00 98.62 82 VAL A O 1
ATOM 663 N N . ALA A 1 83 ? -8.005 -11.131 9.138 1.00 98.62 83 ALA A N 1
ATOM 664 C CA . ALA A 1 83 ? -7.322 -12.274 8.539 1.00 98.62 83 ALA A CA 1
ATOM 665 C C . ALA A 1 83 ? -7.416 -12.271 7.002 1.00 98.62 83 ALA A C 1
ATOM 667 O O . ALA A 1 83 ? -6.414 -12.535 6.335 1.00 98.62 83 ALA A O 1
ATOM 668 N N . ALA A 1 84 ? -8.586 -11.936 6.444 1.00 98.62 84 ALA A N 1
ATOM 669 C CA . ALA A 1 84 ? -8.765 -11.827 4.996 1.00 98.62 84 ALA A CA 1
ATOM 670 C C . ALA A 1 84 ? -7.934 -10.675 4.408 1.00 98.62 84 ALA A C 1
ATOM 672 O O . ALA A 1 84 ? -7.235 -10.874 3.416 1.00 98.62 84 ALA A O 1
ATOM 673 N N . LEU A 1 85 ? -7.934 -9.505 5.060 1.00 98.69 85 LEU A N 1
ATOM 674 C CA . LEU A 1 85 ? -7.100 -8.365 4.666 1.00 98.69 85 LEU A CA 1
ATOM 675 C C . LEU A 1 85 ? -5.608 -8.710 4.680 1.00 98.69 85 LEU A C 1
ATOM 677 O O . LEU A 1 85 ? -4.916 -8.445 3.704 1.00 98.69 85 LEU A O 1
ATOM 681 N N . LYS A 1 86 ? -5.110 -9.349 5.747 1.00 98.62 86 LYS A N 1
ATOM 682 C CA . LYS A 1 86 ? -3.699 -9.763 5.852 1.00 98.62 86 LYS A CA 1
ATOM 683 C C . LYS A 1 86 ? -3.291 -10.724 4.742 1.00 98.62 86 LYS A C 1
ATOM 685 O O . LYS A 1 86 ? -2.223 -10.561 4.156 1.00 98.62 86 LYS A O 1
ATOM 690 N N . ALA A 1 87 ? -4.126 -11.725 4.461 1.00 98.50 87 ALA A N 1
ATOM 691 C CA . ALA A 1 87 ? -3.865 -12.662 3.375 1.00 98.50 87 ALA A CA 1
ATOM 692 C C . ALA A 1 87 ? -3.801 -11.927 2.030 1.00 98.50 87 ALA A C 1
ATOM 694 O O . ALA A 1 87 ? -2.844 -12.103 1.278 1.00 98.50 87 ALA A O 1
ATOM 695 N N . TRP A 1 88 ? -4.765 -11.042 1.774 1.00 98.69 88 TRP A N 1
ATOM 696 C CA . TRP A 1 88 ? -4.829 -10.295 0.527 1.00 98.69 88 TRP A CA 1
ATOM 697 C C . TRP A 1 88 ? -3.657 -9.322 0.345 1.00 98.69 88 TRP A C 1
ATOM 699 O O . TRP A 1 88 ? -3.039 -9.321 -0.716 1.00 98.69 88 TRP A O 1
ATOM 709 N N . TYR A 1 89 ? -3.283 -8.558 1.374 1.00 98.50 89 TYR A N 1
ATOM 710 C CA . TYR A 1 89 ? -2.095 -7.700 1.319 1.00 98.50 89 TYR A CA 1
ATOM 711 C C . TYR A 1 89 ? -0.823 -8.501 1.072 1.00 98.50 89 TYR A C 1
ATOM 713 O O . TYR A 1 89 ? -0.030 -8.120 0.224 1.00 98.50 89 TYR A O 1
ATOM 721 N N . SER A 1 90 ? -0.655 -9.650 1.731 1.00 98.12 90 SER A N 1
ATOM 722 C CA . SER A 1 90 ? 0.517 -10.495 1.497 1.00 98.12 90 SER A CA 1
ATOM 723 C C . SER A 1 90 ? 0.596 -10.990 0.048 1.00 98.12 90 SER A C 1
ATOM 725 O O . SER A 1 90 ? 1.686 -11.105 -0.515 1.00 98.12 90 SER A O 1
ATOM 727 N N . ASP A 1 91 ? -0.546 -11.292 -0.572 1.00 98.50 91 ASP A N 1
ATOM 728 C CA . ASP A 1 91 ? -0.613 -11.668 -1.985 1.00 98.50 91 ASP A CA 1
ATOM 729 C C . ASP A 1 91 ? -0.251 -10.488 -2.899 1.00 98.50 91 ASP A C 1
ATOM 731 O O . ASP A 1 91 ? 0.510 -10.666 -3.855 1.00 98.50 91 ASP A O 1
ATOM 735 N N . LEU A 1 92 ? -0.752 -9.290 -2.584 1.00 98.56 92 LEU A N 1
ATOM 736 C CA . LEU A 1 92 ? -0.444 -8.053 -3.301 1.00 98.56 92 LEU A CA 1
ATOM 737 C C . LEU A 1 92 ? 1.037 -7.674 -3.187 1.00 98.56 92 LEU A C 1
ATOM 739 O O . LEU A 1 92 ? 1.658 -7.395 -4.210 1.00 98.56 92 LEU A O 1
ATOM 743 N N . ASP A 1 93 ? 1.627 -7.776 -1.997 1.00 98.19 93 ASP A N 1
ATOM 744 C CA . ASP A 1 93 ? 3.044 -7.499 -1.750 1.00 98.19 93 ASP A CA 1
ATOM 745 C C . ASP A 1 93 ? 3.934 -8.420 -2.593 1.00 98.19 93 ASP A C 1
ATOM 747 O O . ASP A 1 93 ? 4.840 -7.962 -3.293 1.00 98.19 93 ASP A O 1
ATOM 751 N N . ARG A 1 94 ? 3.628 -9.726 -2.622 1.00 98.25 94 ARG A N 1
ATOM 752 C CA . ARG A 1 94 ? 4.345 -10.681 -3.484 1.00 98.25 94 ARG A CA 1
ATOM 753 C C . ARG A 1 94 ? 4.149 -10.372 -4.965 1.00 98.25 94 ARG A C 1
ATOM 755 O O . ARG A 1 94 ? 5.088 -10.506 -5.750 1.00 98.25 94 ARG A O 1
ATOM 762 N N . ALA A 1 95 ? 2.942 -9.974 -5.360 1.00 98.69 95 ALA A N 1
ATOM 763 C CA . ALA A 1 95 ? 2.642 -9.607 -6.737 1.00 98.69 95 ALA A CA 1
ATOM 764 C C . ALA A 1 95 ? 3.390 -8.337 -7.169 1.00 98.69 95 ALA A C 1
ATOM 766 O O . ALA A 1 95 ? 3.847 -8.281 -8.316 1.00 98.69 95 ALA A O 1
ATOM 767 N N . LEU A 1 96 ? 3.551 -7.369 -6.262 1.00 98.44 96 LEU A N 1
ATOM 768 C CA . LEU A 1 96 ? 4.309 -6.139 -6.461 1.00 98.44 96 LEU A CA 1
ATOM 769 C C . LEU A 1 96 ? 5.798 -6.424 -6.608 1.00 98.44 96 LEU A C 1
ATOM 771 O O . LEU A 1 96 ? 6.393 -6.006 -7.600 1.00 98.44 96 LEU A O 1
ATOM 775 N N . THR A 1 97 ? 6.383 -7.195 -5.687 1.00 97.75 97 THR A N 1
ATOM 776 C CA . THR A 1 97 ? 7.784 -7.628 -5.785 1.00 97.75 97 THR A CA 1
ATOM 777 C C . THR A 1 97 ? 8.041 -8.339 -7.110 1.00 97.75 97 THR A C 1
ATOM 779 O O . THR A 1 97 ? 8.951 -7.955 -7.839 1.00 97.75 97 THR A O 1
ATOM 782 N N . ALA A 1 98 ? 7.188 -9.294 -7.490 1.00 98.50 98 ALA A N 1
ATOM 783 C CA . ALA A 1 98 ? 7.330 -10.001 -8.761 1.00 98.50 98 ALA A CA 1
ATOM 784 C C . ALA A 1 98 ? 7.202 -9.068 -9.981 1.00 98.50 98 ALA A C 1
ATOM 786 O O . ALA A 1 98 ? 7.904 -9.252 -10.975 1.00 98.50 98 ALA A O 1
ATOM 787 N N . ALA A 1 99 ? 6.316 -8.065 -9.929 1.00 98.62 99 ALA A N 1
ATOM 788 C CA . ALA A 1 99 ? 6.181 -7.077 -10.998 1.00 98.62 99 ALA A CA 1
ATOM 789 C C . ALA A 1 99 ? 7.438 -6.204 -11.127 1.00 98.62 99 ALA A C 1
ATOM 791 O O . ALA A 1 99 ? 7.881 -5.957 -12.244 1.00 98.62 99 ALA A O 1
ATOM 792 N N . ILE A 1 100 ? 8.032 -5.790 -10.004 1.00 98.25 100 ILE A N 1
ATOM 793 C CA . ILE A 1 100 ? 9.282 -5.022 -9.963 1.00 98.25 100 ILE A CA 1
ATOM 794 C C . ILE A 1 100 ? 10.444 -5.850 -10.516 1.00 98.25 100 ILE A C 1
ATOM 796 O O . ILE A 1 100 ? 11.173 -5.370 -11.383 1.00 98.25 100 ILE A O 1
ATOM 800 N N . GLU A 1 101 ? 10.613 -7.088 -10.049 1.00 97.88 101 GLU A N 1
ATOM 801 C CA . GLU A 1 101 ? 11.696 -7.989 -10.468 1.00 97.88 101 GLU A CA 1
ATOM 802 C C . GLU A 1 101 ? 11.639 -8.321 -11.965 1.00 97.88 101 GLU A C 1
ATOM 804 O O . GLU A 1 101 ? 12.678 -8.504 -12.602 1.00 97.88 101 GLU A O 1
ATOM 809 N N . ALA A 1 102 ? 10.434 -8.364 -12.542 1.00 98.19 102 ALA A N 1
ATOM 810 C CA . ALA A 1 102 ? 10.228 -8.620 -13.963 1.00 98.19 102 ALA A CA 1
ATOM 811 C C . ALA A 1 102 ? 10.651 -7.452 -14.874 1.00 98.19 102 ALA A C 1
ATOM 813 O O . ALA A 1 102 ? 10.795 -7.652 -16.084 1.00 98.19 102 ALA A O 1
ATOM 814 N N . LEU A 1 103 ? 10.851 -6.246 -14.331 1.00 98.25 103 LEU A N 1
ATOM 815 C CA . LEU A 1 103 ? 11.282 -5.090 -15.113 1.00 98.25 103 LEU A CA 1
ATOM 816 C C . LEU A 1 103 ? 12.732 -5.248 -15.577 1.00 98.25 103 LEU A C 1
ATOM 818 O O . LEU A 1 103 ? 13.635 -5.571 -14.800 1.00 98.25 103 LEU A O 1
ATOM 822 N N . SER A 1 104 ? 12.974 -4.951 -16.854 1.00 97.94 104 SER A N 1
ATOM 823 C CA . SER A 1 104 ? 14.336 -4.773 -17.353 1.00 97.94 104 SER A CA 1
ATOM 824 C C . SER A 1 104 ? 14.857 -3.373 -17.016 1.00 97.94 104 SER A C 1
ATOM 826 O O . SER A 1 104 ? 14.078 -2.434 -16.868 1.00 97.94 104 SER A O 1
ATOM 828 N N . GLU A 1 105 ? 16.181 -3.188 -16.981 1.00 97.44 105 GLU A N 1
ATOM 829 C CA . GLU A 1 105 ? 16.760 -1.849 -16.769 1.00 97.44 105 GLU A CA 1
ATOM 830 C C . GLU A 1 105 ? 16.291 -0.845 -17.832 1.00 97.44 105 GLU A C 1
ATOM 832 O O . GLU A 1 105 ? 15.981 0.302 -17.533 1.00 97.44 105 GLU A O 1
ATOM 837 N N . LYS A 1 106 ? 16.122 -1.307 -19.077 1.00 97.62 106 LYS A N 1
ATOM 838 C CA . LYS A 1 106 ? 15.578 -0.484 -20.162 1.00 97.62 106 LYS A CA 1
ATOM 839 C C . LYS A 1 106 ? 14.149 -0.014 -19.869 1.00 97.62 106 LYS A C 1
ATOM 841 O O . LYS A 1 106 ? 13.795 1.109 -20.227 1.00 97.62 106 LYS A O 1
ATOM 846 N N . ASP A 1 107 ? 13.325 -0.871 -19.268 1.00 97.94 107 ASP A N 1
ATOM 847 C CA . ASP A 1 107 ? 11.977 -0.482 -18.861 1.00 97.94 107 ASP A CA 1
ATOM 848 C C . ASP A 1 107 ? 12.030 0.551 -17.730 1.00 97.94 107 ASP A C 1
ATOM 850 O O . ASP A 1 107 ? 11.339 1.565 -17.803 1.00 97.94 107 ASP A O 1
ATOM 854 N N . ILE A 1 108 ? 12.896 0.332 -16.736 1.00 97.94 108 ILE A N 1
ATOM 855 C CA . ILE A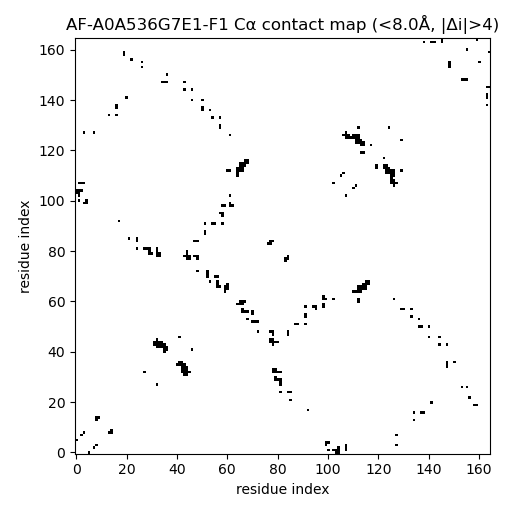 1 108 ? 13.084 1.222 -15.580 1.00 97.94 108 ILE A CA 1
ATOM 856 C C . ILE A 1 108 ? 13.512 2.630 -16.015 1.00 97.94 108 ILE A C 1
ATOM 858 O O . ILE A 1 108 ? 12.984 3.618 -15.507 1.00 97.94 108 ILE A O 1
ATOM 862 N N . GLU A 1 109 ? 14.446 2.737 -16.957 1.00 96.81 109 GLU A N 1
ATOM 863 C CA . GLU A 1 109 ? 15.003 4.025 -17.386 1.00 96.81 109 GLU A CA 1
ATOM 864 C C . GLU A 1 109 ? 14.153 4.740 -18.446 1.00 96.81 109 GLU A C 1
ATOM 866 O O . GLU A 1 109 ? 14.228 5.962 -18.580 1.00 96.81 109 GLU A O 1
ATOM 871 N N . GLY A 1 110 ? 13.373 3.994 -19.236 1.00 95.75 110 GLY A N 1
ATOM 872 C CA . GLY A 1 110 ? 12.814 4.520 -20.482 1.00 95.75 110 GLY A CA 1
ATOM 873 C C . GLY A 1 110 ? 11.319 4.323 -20.688 1.00 95.75 110 GLY A C 1
ATOM 874 O O . GLY A 1 110 ? 10.740 5.017 -21.530 1.00 95.75 110 GLY A O 1
ATOM 875 N N . ARG A 1 111 ? 10.670 3.396 -19.976 1.00 97.12 111 ARG A N 1
ATOM 876 C CA . ARG A 1 111 ? 9.271 3.054 -20.242 1.00 97.12 111 ARG A CA 1
ATOM 877 C C . ARG A 1 111 ? 8.350 3.711 -19.222 1.00 97.12 111 ARG A C 1
ATOM 879 O O . ARG A 1 111 ? 8.272 3.310 -18.068 1.00 97.12 111 ARG A O 1
ATOM 886 N N . ARG A 1 112 ? 7.636 4.737 -19.684 1.00 96.62 112 ARG A N 1
ATOM 887 C CA . ARG A 1 112 ? 6.688 5.502 -18.871 1.00 96.62 112 ARG A CA 1
ATOM 888 C C . ARG A 1 112 ? 5.368 4.758 -18.687 1.00 96.62 112 ARG A C 1
ATOM 890 O O . ARG A 1 112 ? 4.922 4.041 -19.583 1.00 96.62 112 ARG A O 1
ATOM 897 N N . ILE A 1 113 ? 4.755 4.966 -17.529 1.00 97.12 113 ILE A N 1
ATOM 898 C CA . ILE A 1 113 ? 3.479 4.386 -17.126 1.00 97.12 113 ILE A CA 1
ATOM 899 C C . ILE A 1 113 ? 2.393 5.410 -17.408 1.00 97.12 113 ILE A C 1
ATOM 901 O O . ILE A 1 113 ? 2.377 6.493 -16.828 1.00 97.12 113 ILE A O 1
ATOM 905 N N . VAL A 1 114 ? 1.488 5.067 -18.313 1.00 95.00 114 VAL A N 1
ATOM 906 C CA . VAL A 1 114 ? 0.361 5.924 -18.669 1.00 95.00 114 VAL A CA 1
ATOM 907 C C . VAL A 1 114 ? -0.721 5.793 -17.608 1.00 95.00 114 VAL A C 1
ATOM 909 O O . VAL A 1 114 ? -1.133 4.676 -17.295 1.00 95.00 114 VAL A O 1
ATOM 912 N N . ARG A 1 115 ? -1.233 6.909 -17.088 1.00 90.00 115 ARG A N 1
ATOM 913 C CA . ARG A 1 115 ? -2.306 6.880 -16.090 1.00 90.00 115 ARG A CA 1
ATOM 914 C C . ARG A 1 115 ? -3.640 7.328 -16.668 1.00 90.00 115 ARG A C 1
ATOM 916 O O . ARG A 1 115 ? -3.696 8.309 -17.398 1.00 90.00 115 ARG A O 1
ATOM 923 N N . SER A 1 116 ? -4.714 6.611 -16.343 1.00 84.12 116 SER A N 1
ATOM 924 C CA . SER A 1 116 ? -6.060 6.899 -16.856 1.00 84.12 116 SER A CA 1
ATOM 925 C C . SER A 1 116 ? -6.700 8.163 -16.269 1.00 84.12 116 SER A C 1
ATOM 927 O O . SER A 1 116 ? -7.710 8.626 -16.789 1.00 84.12 116 SER A O 1
ATOM 929 N N . ASP A 1 117 ? -6.172 8.680 -15.160 1.00 83.00 117 ASP A N 1
ATOM 930 C CA . ASP A 1 117 ? -6.688 9.841 -14.427 1.00 83.00 117 ASP A CA 1
ATOM 931 C C . ASP A 1 117 ? -6.143 11.187 -14.932 1.00 83.00 117 ASP A C 1
ATOM 933 O O . ASP A 1 117 ? -6.689 12.235 -14.587 1.00 83.00 117 ASP A O 1
ATOM 937 N N . PHE A 1 118 ? -5.115 11.169 -15.783 1.00 80.62 118 PHE A N 1
ATOM 938 C CA . PHE A 1 118 ? -4.518 12.353 -16.399 1.00 80.62 118 PHE A CA 1
ATOM 939 C C . PHE A 1 118 ? -4.412 12.205 -17.920 1.00 80.62 118 PHE A C 1
ATOM 941 O O . PHE A 1 118 ? -4.482 11.109 -18.470 1.00 80.62 118 PHE A O 1
ATOM 948 N N . ASP A 1 119 ? -4.209 13.328 -18.609 1.00 80.25 119 ASP A N 1
ATOM 949 C CA . ASP A 1 119 ? -3.752 13.295 -19.998 1.00 80.25 119 ASP A CA 1
ATOM 950 C C . ASP A 1 119 ? -2.350 12.663 -20.061 1.00 80.25 119 ASP A C 1
ATOM 952 O O . ASP A 1 119 ? -1.475 13.016 -19.263 1.00 80.25 119 ASP A O 1
ATOM 956 N N . GLU A 1 120 ? -2.121 11.744 -21.009 1.00 78.50 120 GLU A N 1
ATOM 957 C CA . GLU A 1 120 ? -0.853 11.002 -21.112 1.00 78.50 120 GLU A CA 1
ATOM 958 C C . GLU A 1 120 ? 0.361 11.946 -21.250 1.00 78.50 120 GLU A C 1
ATOM 960 O O . GLU A 1 120 ? 1.452 11.638 -20.760 1.00 78.50 120 GLU A O 1
ATOM 965 N N . SER A 1 121 ? 0.170 13.115 -21.877 1.00 81.94 121 SER A N 1
ATOM 966 C CA . SER A 1 121 ? 1.211 14.135 -22.058 1.00 81.94 121 SER A CA 1
ATOM 967 C C . SER A 1 121 ? 1.494 14.959 -20.801 1.00 81.94 121 SER A C 1
ATOM 969 O O . SER A 1 121 ? 2.550 15.586 -20.713 1.00 81.94 121 SER A O 1
ATOM 971 N N . PHE A 1 122 ? 0.580 14.951 -19.828 1.00 84.00 122 PHE A N 1
ATOM 972 C CA . PHE A 1 122 ? 0.720 15.696 -18.583 1.00 84.00 122 PHE A CA 1
ATOM 973 C C . PHE A 1 122 ? 1.564 14.935 -17.561 1.00 84.00 122 PHE A C 1
ATOM 975 O O . PHE A 1 122 ? 2.529 15.485 -17.031 1.00 84.00 122 PHE A O 1
ATOM 982 N N . PHE A 1 123 ? 1.215 13.675 -17.281 1.00 87.44 123 PHE A N 1
ATOM 983 C CA . PHE A 1 123 ? 1.890 12.906 -16.240 1.00 87.44 123 PHE A CA 1
ATOM 984 C C . PHE A 1 123 ? 1.919 11.406 -16.544 1.00 87.44 123 PHE A C 1
ATOM 986 O O . PHE A 1 123 ? 0.934 10.694 -16.366 1.00 87.44 123 PHE A O 1
ATOM 993 N N . SER A 1 124 ? 3.095 10.935 -16.965 1.00 94.56 124 SER A N 1
ATOM 994 C CA . SER A 1 124 ? 3.390 9.517 -17.179 1.00 94.56 124 SER A CA 1
ATOM 995 C C . SER A 1 124 ? 4.731 9.168 -16.510 1.00 94.56 124 SER A C 1
ATOM 997 O O . SER A 1 124 ? 5.783 9.376 -17.131 1.00 94.56 124 SER A O 1
ATOM 999 N N . PRO A 1 125 ? 4.734 8.728 -15.237 1.00 96.00 125 PRO A N 1
ATOM 1000 C CA . PRO A 1 125 ? 5.957 8.499 -14.466 1.00 96.00 125 PRO A CA 1
ATOM 1001 C C . PRO A 1 125 ? 6.771 7.300 -14.970 1.00 96.00 125 PRO A C 1
ATOM 1003 O O . PRO A 1 125 ? 6.244 6.382 -15.602 1.00 96.00 125 PRO A O 1
ATOM 1006 N N . LEU A 1 126 ? 8.071 7.299 -14.681 1.00 97.69 126 LEU A N 1
ATOM 1007 C CA . LEU A 1 126 ? 8.926 6.113 -14.760 1.00 97.69 126 LEU A CA 1
ATOM 1008 C C . LEU A 1 126 ? 8.646 5.162 -13.578 1.00 97.69 126 LEU A C 1
ATOM 1010 O O . LEU A 1 126 ? 8.125 5.601 -12.553 1.00 97.69 126 LEU A O 1
ATOM 1014 N N . PRO A 1 127 ? 9.031 3.875 -13.661 1.00 98.06 127 PRO A N 1
ATOM 1015 C CA . PRO A 1 127 ? 8.760 2.898 -12.604 1.00 98.06 127 PRO A CA 1
ATOM 1016 C C . PRO A 1 127 ? 9.213 3.310 -11.193 1.00 98.06 127 PRO A C 1
ATOM 1018 O O . PRO A 1 127 ? 8.488 3.064 -10.235 1.00 98.06 127 PRO A O 1
ATOM 1021 N N . LYS A 1 128 ? 10.361 3.988 -11.049 1.00 97.56 128 LYS A N 1
ATOM 1022 C CA . LYS A 1 128 ? 10.814 4.520 -9.746 1.00 97.56 128 LYS A CA 1
ATOM 1023 C C . LYS A 1 128 ? 9.863 5.596 -9.210 1.00 97.56 128 LYS A C 1
ATOM 1025 O O . LYS A 1 128 ? 9.346 5.471 -8.109 1.00 97.56 128 LYS A O 1
ATOM 1030 N N . GLU A 1 129 ? 9.539 6.590 -10.032 1.00 96.88 129 GLU A N 1
ATOM 1031 C CA . GLU A 1 129 ? 8.599 7.667 -9.681 1.00 96.88 129 GLU A CA 1
ATOM 1032 C C . GLU A 1 129 ? 7.198 7.117 -9.337 1.00 96.88 129 GLU A C 1
ATOM 1034 O O . GLU A 1 129 ? 6.507 7.622 -8.451 1.00 96.88 129 GLU A O 1
ATOM 1039 N N . GLN A 1 130 ? 6.783 6.041 -10.009 1.00 97.12 130 GLN A N 1
ATOM 1040 C CA . GLN A 1 130 ? 5.529 5.349 -9.724 1.00 97.12 130 GLN A CA 1
ATOM 1041 C C . GLN A 1 130 ? 5.544 4.678 -8.341 1.00 97.1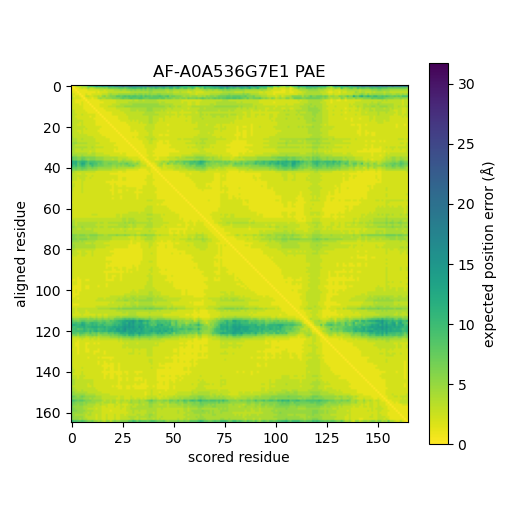2 130 GLN A C 1
ATOM 1043 O O . GLN A 1 130 ? 4.552 4.759 -7.617 1.00 97.12 130 GLN A O 1
ATOM 1048 N N . LEU A 1 131 ? 6.663 4.063 -7.942 1.00 97.69 131 LEU A N 1
ATOM 1049 C CA . LEU A 1 131 ? 6.834 3.498 -6.599 1.00 97.69 131 LEU A CA 1
ATOM 1050 C C . LEU A 1 131 ? 6.878 4.582 -5.514 1.00 97.69 131 LEU A C 1
ATOM 1052 O O . LEU A 1 131 ? 6.271 4.398 -4.458 1.00 97.69 131 LEU A O 1
ATOM 1056 N N . ASP A 1 132 ? 7.520 5.725 -5.779 1.00 97.38 132 ASP A N 1
ATOM 1057 C CA . ASP A 1 132 ? 7.462 6.890 -4.885 1.00 97.38 132 ASP A CA 1
ATOM 1058 C C . ASP A 1 132 ? 6.011 7.351 -4.676 1.00 97.38 132 ASP A C 1
ATOM 1060 O O . ASP A 1 132 ? 5.584 7.569 -3.541 1.00 97.38 132 ASP A O 1
ATOM 1064 N N . THR A 1 133 ? 5.226 7.417 -5.755 1.00 96.44 133 THR A N 1
ATOM 1065 C CA . THR A 1 133 ? 3.808 7.805 -5.690 1.00 96.44 133 THR A CA 1
ATOM 1066 C C . THR A 1 133 ? 2.974 6.782 -4.905 1.00 96.44 133 THR A C 1
ATOM 1068 O O . THR A 1 133 ? 2.105 7.151 -4.113 1.00 96.44 133 THR A O 1
ATOM 1071 N N . TYR A 1 134 ? 3.246 5.483 -5.065 1.00 97.62 134 TYR A N 1
ATOM 1072 C CA . TYR A 1 134 ? 2.589 4.448 -4.262 1.00 97.62 134 TYR A CA 1
ATOM 1073 C C . TYR A 1 134 ? 2.914 4.585 -2.768 1.00 97.62 134 TYR A C 1
ATOM 1075 O O . TYR A 1 134 ? 2.017 4.509 -1.926 1.00 97.62 134 TYR A O 1
ATOM 1083 N N . ARG A 1 135 ? 4.175 4.867 -2.423 1.00 97.00 135 ARG A N 1
ATOM 1084 C CA . ARG A 1 135 ? 4.579 5.135 -1.036 1.00 97.00 135 ARG A CA 1
ATOM 1085 C C . ARG A 1 135 ? 3.820 6.325 -0.445 1.00 97.00 135 ARG A C 1
ATOM 1087 O O . ARG A 1 135 ? 3.402 6.271 0.711 1.00 97.00 135 ARG A O 1
ATOM 1094 N N . GLU A 1 136 ? 3.607 7.386 -1.219 1.00 96.94 136 GLU A N 1
ATOM 1095 C CA . GLU A 1 136 ? 2.785 8.524 -0.790 1.00 96.94 136 GLU A CA 1
ATOM 1096 C C . GLU A 1 136 ? 1.327 8.117 -0.533 1.00 96.94 136 GLU A C 1
ATOM 1098 O O . GLU A 1 136 ? 0.739 8.538 0.466 1.00 96.94 136 GLU A O 1
ATOM 1103 N N . ALA A 1 137 ? 0.754 7.242 -1.365 1.00 97.12 137 ALA A N 1
ATOM 1104 C CA . ALA A 1 137 ? -0.587 6.703 -1.137 1.00 97.12 137 ALA A CA 1
ATOM 1105 C C . ALA A 1 137 ? -0.678 5.917 0.186 1.00 97.12 137 ALA A C 1
ATOM 1107 O O . ALA A 1 137 ? -1.637 6.104 0.942 1.00 97.12 137 ALA A O 1
ATOM 1108 N N . LEU A 1 138 ? 0.340 5.112 0.516 1.00 97.69 138 LEU A N 1
ATOM 1109 C CA . LEU A 1 138 ? 0.433 4.423 1.809 1.00 97.69 138 LEU A CA 1
ATOM 1110 C C . LEU A 1 138 ? 0.509 5.412 2.979 1.00 97.69 138 LEU A C 1
ATOM 1112 O O . LEU A 1 138 ? -0.218 5.261 3.958 1.00 97.69 138 LEU A O 1
ATOM 1116 N N . LEU A 1 139 ? 1.328 6.461 2.873 1.00 97.06 139 LEU A N 1
ATOM 1117 C CA . LEU A 1 139 ? 1.436 7.504 3.899 1.00 97.06 139 LEU A CA 1
ATOM 1118 C C . LEU A 1 139 ? 0.107 8.231 4.141 1.00 97.06 139 LEU A C 1
ATOM 1120 O O . LEU A 1 139 ? -0.270 8.464 5.292 1.00 97.06 139 LEU A O 1
ATOM 1124 N N . ILE A 1 140 ? -0.629 8.553 3.075 1.00 97.94 140 ILE A N 1
ATOM 1125 C CA . ILE A 1 140 ? -1.966 9.150 3.173 1.00 97.94 140 ILE A CA 1
ATOM 1126 C C . ILE A 1 140 ? -2.927 8.187 3.878 1.00 97.94 140 ILE A C 1
ATOM 1128 O O . ILE A 1 140 ? -3.650 8.600 4.789 1.00 97.94 140 ILE A O 1
ATOM 1132 N N . PHE A 1 141 ? -2.922 6.907 3.498 1.00 98.00 141 PHE A N 1
ATOM 1133 C CA . PHE A 1 141 ? -3.716 5.873 4.161 1.00 98.00 141 PHE A CA 1
ATOM 1134 C C . PHE A 1 141 ? -3.376 5.767 5.657 1.00 98.00 141 PHE A C 1
ATOM 1136 O O . PHE A 1 141 ? -4.280 5.828 6.491 1.00 98.00 141 PHE A O 1
ATOM 1143 N N . TYR A 1 142 ? -2.095 5.715 6.027 1.00 97.75 142 TYR A N 1
ATOM 1144 C CA . TYR A 1 142 ? -1.671 5.673 7.430 1.00 97.75 142 TYR A CA 1
ATOM 1145 C C . TYR A 1 142 ? -2.086 6.924 8.201 1.00 97.75 142 TYR A C 1
ATOM 1147 O O . TYR A 1 142 ? -2.547 6.818 9.340 1.00 97.75 142 TYR A O 1
ATOM 1155 N N . GLY A 1 143 ? -2.008 8.098 7.573 1.00 96.44 143 GLY A N 1
ATOM 1156 C CA . GLY A 1 143 ? -2.532 9.342 8.126 1.00 96.44 143 GLY A CA 1
ATOM 1157 C C . GLY A 1 143 ? -4.024 9.237 8.451 1.00 96.44 143 GLY A C 1
ATOM 1158 O O . GLY A 1 143 ? -4.416 9.512 9.588 1.00 96.44 143 GLY A O 1
ATOM 1159 N N . LYS A 1 144 ? -4.842 8.760 7.501 1.00 96.88 144 LYS A N 1
ATOM 1160 C CA . LYS A 1 144 ? -6.285 8.531 7.700 1.00 96.88 144 LYS A CA 1
ATOM 1161 C C . LYS A 1 144 ? -6.538 7.537 8.844 1.00 96.88 144 LYS A C 1
ATOM 1163 O O . LYS A 1 144 ? -7.251 7.866 9.791 1.00 96.88 144 LYS A O 1
ATOM 1168 N N . VAL A 1 145 ? -5.904 6.362 8.812 1.00 96.56 145 VAL A N 1
ATOM 1169 C CA . VAL A 1 145 ? -6.075 5.307 9.829 1.00 96.56 145 VAL A CA 1
ATOM 1170 C C . VAL A 1 145 ? -5.637 5.766 11.219 1.00 96.56 145 VAL A C 1
ATOM 1172 O O . VAL A 1 145 ? -6.270 5.412 12.214 1.00 96.56 145 VAL A O 1
ATOM 1175 N N . SER A 1 146 ? -4.607 6.611 11.321 1.00 95.88 146 SER A N 1
ATOM 1176 C CA . SER A 1 146 ? -4.142 7.127 12.613 1.00 95.88 146 SER A CA 1
ATOM 1177 C C . SER A 1 146 ? -5.251 7.843 13.397 1.00 95.88 146 SER A C 1
ATOM 1179 O O . SER A 1 146 ? -5.268 7.778 14.628 1.00 95.88 146 SER A O 1
ATOM 1181 N N . VAL A 1 147 ? -6.205 8.477 12.704 1.00 95.38 147 VAL A N 1
ATOM 1182 C CA . VAL A 1 147 ? -7.357 9.147 13.321 1.00 95.38 147 VAL A CA 1
ATOM 1183 C C . VAL A 1 147 ? -8.354 8.124 13.869 1.00 95.38 147 VAL A C 1
ATOM 1185 O O . VAL A 1 147 ? -8.819 8.289 14.998 1.00 95.38 147 VAL A O 1
ATOM 1188 N N . TYR A 1 148 ? -8.613 7.033 13.138 1.00 96.94 148 TYR A N 1
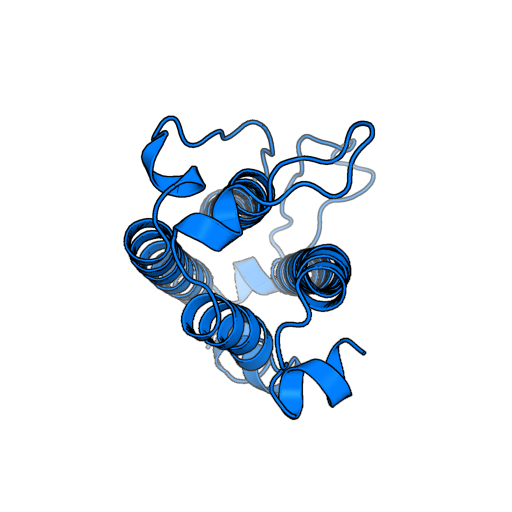ATOM 1189 C CA . TYR A 1 148 ? -9.441 5.920 13.621 1.00 96.94 148 TYR A CA 1
ATOM 1190 C C . TYR A 1 148 ? -8.839 5.312 14.887 1.00 96.94 148 TYR A C 1
ATOM 1192 O O . TYR A 1 148 ? -9.515 5.246 15.914 1.00 96.94 148 TYR A O 1
ATOM 1200 N N . LEU A 1 149 ? -7.548 4.966 14.864 1.00 95.69 149 LEU A N 1
ATOM 1201 C CA . LEU A 1 149 ? -6.862 4.389 16.025 1.00 95.69 149 LEU A CA 1
ATOM 1202 C C . LEU A 1 149 ? -6.936 5.303 17.255 1.00 95.69 149 LEU A C 1
ATOM 1204 O O . LEU A 1 149 ? -7.231 4.836 18.356 1.00 95.69 149 LEU A O 1
ATOM 1208 N N . LY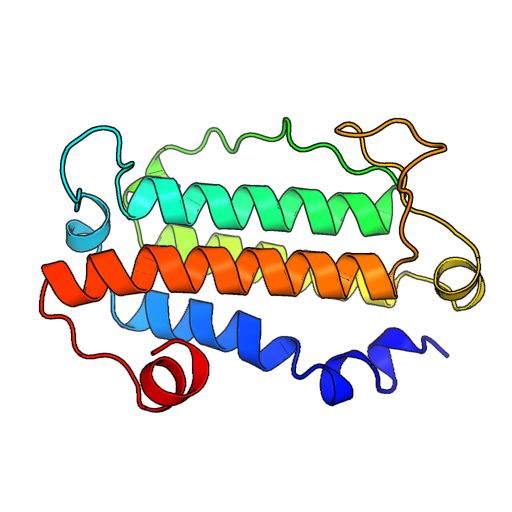S A 1 150 ? -6.718 6.613 17.070 1.00 94.44 150 LYS A N 1
ATOM 1209 C CA . LYS A 1 150 ? -6.840 7.609 18.147 1.00 94.44 150 LYS A CA 1
ATOM 1210 C C . LYS A 1 150 ? -8.263 7.672 18.701 1.00 94.44 150 LYS A C 1
ATOM 1212 O O . LYS A 1 150 ? -8.422 7.733 19.916 1.00 94.44 150 LYS A O 1
ATOM 1217 N N . SER A 1 151 ? -9.281 7.622 17.840 1.00 95.50 151 SER A N 1
ATOM 1218 C CA . SER A 1 151 ? -10.686 7.648 18.270 1.00 95.50 151 SER A CA 1
ATOM 1219 C C . SER A 1 151 ? -11.087 6.417 19.091 1.00 95.50 151 SER A C 1
ATOM 1221 O O . SER A 1 151 ? -11.868 6.541 20.029 1.00 95.50 151 SER A O 1
ATOM 1223 N N . MET A 1 152 ? -10.493 5.256 18.793 1.00 95.94 152 MET A N 1
ATOM 1224 C CA . MET A 1 152 ? -10.716 3.996 19.511 1.00 95.94 152 MET A CA 1
ATOM 1225 C C . MET A 1 152 ? -9.845 3.852 20.770 1.00 95.94 152 MET A C 1
ATOM 1227 O O . MET A 1 152 ? -9.964 2.870 21.496 1.00 95.94 152 MET A O 1
ATOM 1231 N N . GLY A 1 153 ? -8.927 4.791 21.029 1.00 94.44 153 GLY A N 1
ATOM 1232 C CA . GLY A 1 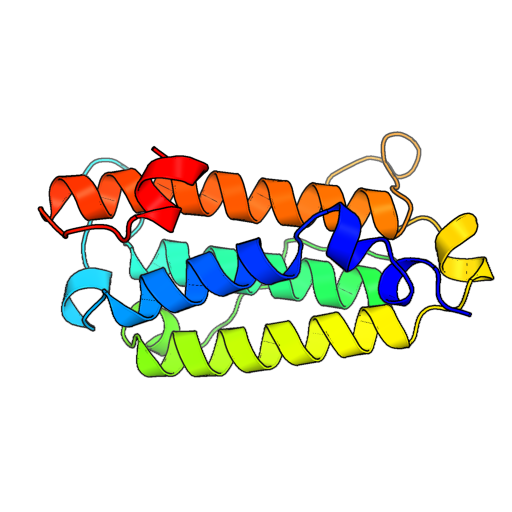153 ? -7.963 4.681 22.128 1.00 94.44 153 GLY A CA 1
ATOM 1233 C C . GLY A 1 153 ? -6.937 3.552 21.950 1.00 94.44 153 GLY A C 1
ATOM 1234 O O . GLY A 1 153 ? -6.329 3.120 22.931 1.00 94.44 153 GLY A O 1
ATOM 1235 N N . LYS A 1 154 ? -6.723 3.065 20.719 1.00 94.00 154 LYS A N 1
ATOM 1236 C CA . LYS A 1 154 ? -5.759 1.995 20.423 1.00 94.00 154 LYS A CA 1
ATOM 1237 C C . LYS A 1 154 ? -4.324 2.504 20.589 1.00 94.00 154 LYS A C 1
ATOM 1239 O O . LYS A 1 154 ? -3.954 3.583 20.116 1.00 94.00 154 LYS A O 1
ATOM 1244 N N . THR A 1 155 ? -3.492 1.702 21.253 1.00 88.31 155 THR A N 1
ATOM 1245 C CA . THR A 1 155 ? -2.056 1.989 21.371 1.00 88.31 155 THR A CA 1
ATOM 1246 C C . THR A 1 155 ? -1.374 1.724 20.035 1.00 88.31 155 THR A C 1
ATOM 1248 O O . THR A 1 155 ? -1.652 0.730 19.375 1.00 88.31 155 THR A O 1
ATOM 1251 N N . ARG A 1 156 ? -0.462 2.616 19.646 1.00 90.44 156 ARG A N 1
ATOM 1252 C CA . ARG A 1 156 ? 0.312 2.519 18.404 1.00 90.44 156 ARG A CA 1
ATOM 1253 C C . ARG A 1 156 ? 1.752 2.132 18.720 1.00 90.44 156 ARG A C 1
ATOM 1255 O O . ARG A 1 156 ? 2.281 2.558 19.755 1.00 90.44 156 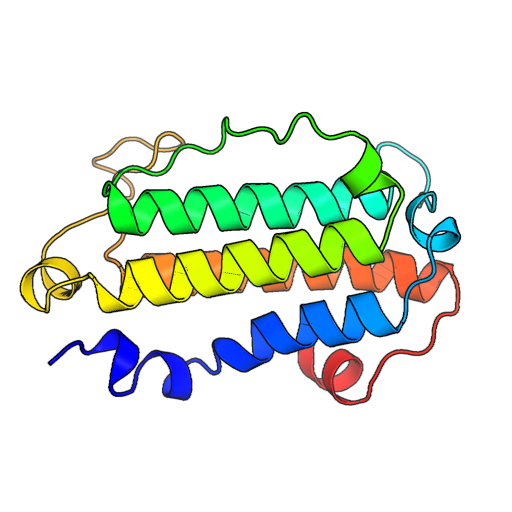ARG A O 1
ATOM 1262 N N . SER A 1 157 ? 2.380 1.362 17.831 1.00 90.31 157 SER A N 1
ATOM 1263 C CA . SER A 1 157 ? 3.797 1.002 17.954 1.00 90.31 157 SER A CA 1
ATOM 1264 C C . SER A 1 157 ? 4.685 2.252 18.007 1.00 90.31 157 SER A C 1
ATOM 1266 O O . SER A 1 157 ? 4.245 3.381 17.750 1.00 90.31 157 SER A O 1
ATOM 1268 N N . LYS A 1 158 ? 5.947 2.082 18.410 1.00 92.19 158 LYS A N 1
ATOM 1269 C CA . LYS A 1 158 ? 6.896 3.200 18.440 1.00 92.19 158 LYS A CA 1
ATOM 1270 C C . LYS A 1 158 ? 7.128 3.730 17.024 1.00 92.19 158 LYS A C 1
ATOM 1272 O O . LYS A 1 158 ? 7.072 4.934 16.818 1.00 92.19 158 LYS A O 1
ATOM 1277 N N . GLU A 1 159 ? 7.298 2.828 16.070 1.00 91.56 159 GLU A N 1
ATOM 1278 C CA . GLU A 1 159 ? 7.502 3.101 14.652 1.00 91.56 159 GLU A CA 1
ATOM 1279 C C . GLU A 1 159 ? 6.345 3.929 14.084 1.00 91.56 159 GLU A C 1
ATOM 1281 O O . GLU A 1 159 ? 6.576 4.991 13.514 1.00 91.56 159 GLU A O 1
ATOM 1286 N N . TRP A 1 160 ? 5.096 3.523 14.340 1.00 93.38 160 TRP A N 1
ATOM 1287 C CA . TRP A 1 160 ? 3.915 4.283 13.920 1.00 93.38 160 TRP A CA 1
ATOM 1288 C C . TRP A 1 160 ? 3.875 5.698 14.503 1.00 93.38 160 TRP A C 1
ATOM 1290 O O . TRP A 1 160 ? 3.540 6.648 13.797 1.00 93.38 160 TRP A O 1
ATOM 1300 N N . ARG A 1 161 ? 4.205 5.861 15.789 1.00 91.50 161 ARG A N 1
ATOM 1301 C CA . ARG A 1 161 ? 4.233 7.190 16.424 1.00 91.50 161 ARG A CA 1
ATOM 1302 C C . ARG A 1 161 ? 5.332 8.079 15.855 1.00 91.50 161 ARG A C 1
ATOM 1304 O O . ARG A 1 161 ? 5.103 9.266 15.665 1.00 91.50 161 ARG A O 1
ATOM 1311 N N . ASP A 1 162 ? 6.499 7.510 15.588 1.00 92.50 162 ASP A N 1
ATOM 1312 C CA . ASP A 1 162 ? 7.653 8.270 15.120 1.00 92.50 162 ASP A CA 1
ATOM 1313 C C . ASP A 1 162 ? 7.528 8.658 13.638 1.00 92.50 162 ASP A C 1
ATOM 1315 O O . ASP A 1 162 ? 7.970 9.738 13.255 1.00 92.50 162 ASP A O 1
ATOM 1319 N N . TRP A 1 163 ? 6.938 7.793 12.806 1.00 91.81 163 TRP A N 1
ATOM 1320 C CA . TRP A 1 163 ? 6.895 7.979 11.350 1.00 91.81 163 TRP A CA 1
ATOM 1321 C C . TRP A 1 163 ? 5.592 8.612 10.857 1.00 91.81 163 TRP A C 1
ATOM 1323 O O . TRP A 1 163 ? 5.611 9.336 9.865 1.00 91.81 163 TRP A O 1
ATOM 1333 N N . ILE A 1 164 ? 4.467 8.347 11.530 1.00 93.94 164 ILE A N 1
ATOM 1334 C CA . ILE A 1 164 ? 3.136 8.814 11.105 1.00 93.94 164 ILE A CA 1
ATOM 1335 C C . ILE A 1 164 ? 2.591 9.918 12.028 1.00 93.94 164 ILE A C 1
ATOM 1337 O O . ILE A 1 164 ? 1.947 10.847 11.542 1.00 93.94 164 ILE A O 1
ATOM 1341 N N . GLY A 1 165 ? 2.854 9.850 13.343 1.00 84.44 165 GLY A N 1
ATOM 1342 C CA . GLY A 1 165 ? 2.437 10.853 14.344 1.00 84.44 165 GLY A CA 1
ATOM 1343 C C . GLY A 1 165 ? 1.358 10.380 15.305 1.00 84.44 165 GLY A C 1
ATOM 1344 O O . GLY A 1 165 ? 0.149 10.657 15.112 1.00 84.44 165 GLY A O 1
#